Protein AF-A0A841FFF9-F1 (afdb_monomer_lite)

Sequence (85 aa):
MRYTLLYASAEVEVVSGLHPYTTDLTGLPAQTNAKTSAEESLCLISWRNSRGVVLVLADQCGANSGNICDLAADFARSVAGKVPL

Radius of gyration: 11.99 Å; chains: 1; bounding box: 27×25×33 Å

Secondary structure (DSSP, 8-state):
-EEEEEEE-TT----TTEEE-----TTSPTT-EEEEETTSSEEEEEEEETTEEEEEEEE-SSS--TTHHHHHHHHHHHHHTTS--

Structure (mmCIF, N/CA/C/O backbone):
data_AF-A0A841FFF9-F1
#
_entry.id   AF-A0A841FFF9-F1
#
loop_
_atom_site.group_PDB
_atom_site.id
_atom_site.type_symbol
_atom_site.label_atom_id
_atom_site.label_alt_id
_atom_site.label_comp_id
_atom_site.label_asym_id
_atom_site.label_entity_id
_atom_site.label_seq_id
_atom_site.pdbx_PDB_ins_code
_atom_site.Cartn_x
_atom_site.Cartn_y
_atom_site.Cartn_z
_atom_site.occupancy
_atom_site.B_iso_or_equiv
_atom_site.auth_seq_id
_atom_site.auth_comp_id
_atom_site.auth_asym_id
_atom_site.auth_atom_id
_atom_site.pdbx_PDB_model_num
ATOM 1 N N . MET A 1 1 ? -1.127 -1.720 -14.087 1.00 73.38 1 MET A N 1
ATOM 2 C CA . MET A 1 1 ? -0.825 -1.670 -12.644 1.00 73.38 1 MET A CA 1
ATOM 3 C C . MET A 1 1 ? -2.053 -2.108 -11.885 1.00 73.38 1 MET A C 1
ATOM 5 O O . MET A 1 1 ? -3.133 -1.596 -12.163 1.00 73.38 1 MET A O 1
ATOM 9 N N . ARG A 1 2 ? -1.905 -3.092 -11.004 1.00 82.81 2 ARG A N 1
ATOM 10 C CA . ARG A 1 2 ? -3.003 -3.616 -10.195 1.00 82.81 2 ARG A CA 1
ATOM 11 C C . ARG A 1 2 ? -2.747 -3.259 -8.739 1.00 82.81 2 ARG A C 1
ATOM 13 O O . ARG A 1 2 ? -1.649 -3.497 -8.250 1.00 82.81 2 ARG A O 1
ATOM 20 N N . TYR A 1 3 ? -3.769 -2.733 -8.068 1.00 83.81 3 TYR A N 1
ATOM 21 C CA . TYR A 1 3 ? -3.753 -2.507 -6.625 1.00 83.81 3 TYR A CA 1
ATOM 22 C C . TYR A 1 3 ? -4.667 -3.513 -5.941 1.00 83.81 3 TYR A C 1
ATOM 24 O O . TYR A 1 3 ? -5.783 -3.758 -6.402 1.00 83.81 3 TYR A O 1
ATOM 32 N N . THR A 1 4 ? -4.201 -4.083 -4.838 1.00 84.56 4 THR A N 1
ATOM 33 C CA . THR A 1 4 ? -4.994 -4.964 -3.983 1.00 84.56 4 THR A CA 1
ATOM 34 C C . THR A 1 4 ? -4.929 -4.437 -2.558 1.00 84.56 4 THR A C 1
ATOM 36 O O . THR A 1 4 ? -3.842 -4.269 -2.012 1.00 84.56 4 THR A O 1
ATOM 39 N N . LEU A 1 5 ? -6.093 -4.170 -1.965 1.00 84.38 5 LEU A N 1
ATOM 40 C CA . LEU A 1 5 ? -6.224 -3.821 -0.552 1.00 84.38 5 LEU A CA 1
ATOM 41 C C . LEU A 1 5 ? -6.595 -5.084 0.227 1.00 84.38 5 LEU A C 1
ATOM 43 O O . LEU A 1 5 ? -7.595 -5.728 -0.091 1.00 84.38 5 LEU A O 1
ATOM 47 N N . LEU A 1 6 ? -5.803 -5.427 1.238 1.00 84.06 6 LEU A N 1
ATOM 48 C CA . LEU A 1 6 ? -6.021 -6.595 2.088 1.00 84.06 6 LEU A CA 1
ATOM 49 C C . LEU A 1 6 ? -6.122 -6.169 3.553 1.00 84.06 6 LEU A C 1
ATOM 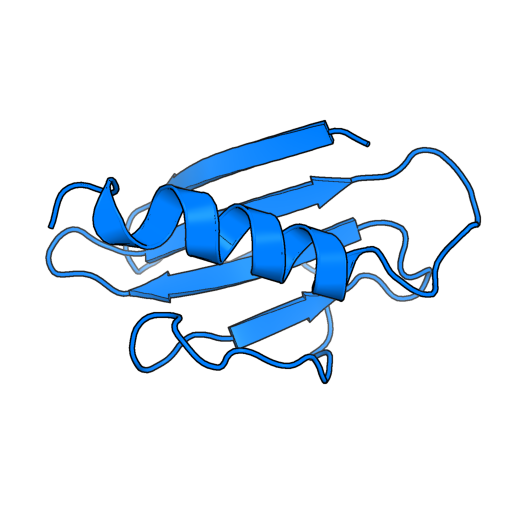51 O O . LEU A 1 6 ? -5.422 -5.262 4.007 1.00 84.06 6 LEU A O 1
ATOM 55 N N . TYR A 1 7 ? -6.982 -6.877 4.282 1.00 83.25 7 TYR A N 1
ATOM 56 C CA . TYR A 1 7 ? -7.130 -6.778 5.729 1.00 83.25 7 TYR A CA 1
ATOM 57 C C . TYR A 1 7 ? -6.697 -8.100 6.336 1.00 83.25 7 TYR A C 1
ATOM 59 O O . TYR A 1 7 ? -7.210 -9.154 5.959 1.00 83.25 7 TYR A O 1
ATOM 67 N N . ALA A 1 8 ? -5.750 -8.038 7.259 1.00 77.12 8 ALA A N 1
ATOM 68 C CA . ALA A 1 8 ? -5.133 -9.213 7.842 1.00 77.12 8 ALA A CA 1
ATOM 69 C C . ALA A 1 8 ? -5.049 -9.093 9.365 1.00 77.12 8 ALA A C 1
ATOM 71 O O . ALA A 1 8 ? -4.973 -7.989 9.919 1.00 77.12 8 ALA A O 1
ATOM 72 N N . SER A 1 9 ? -5.027 -10.243 10.046 1.00 73.69 9 SER A N 1
ATOM 73 C CA . SER A 1 9 ? -4.643 -10.277 11.454 1.00 73.69 9 SER A CA 1
ATOM 74 C C . SER A 1 9 ? -3.209 -9.759 11.609 1.00 73.69 9 SER A C 1
ATOM 76 O O . SER A 1 9 ? -2.391 -9.814 10.688 1.00 73.69 9 SER A O 1
ATOM 78 N N . ALA A 1 10 ? -2.894 -9.256 12.800 1.00 65.00 10 ALA A N 1
ATOM 79 C CA . ALA A 1 10 ? -1.587 -8.692 13.130 1.00 65.00 10 ALA A CA 1
ATOM 80 C C . ALA A 1 10 ? -0.396 -9.663 12.985 1.00 65.00 10 ALA A C 1
ATOM 82 O O . ALA A 1 10 ? 0.748 -9.214 13.087 1.00 65.00 10 ALA A O 1
ATOM 83 N N . GLU A 1 11 ? -0.676 -10.951 12.784 1.00 61.06 11 GLU A N 1
ATOM 84 C CA . GLU A 1 11 ? 0.277 -12.060 12.699 1.00 61.06 11 GLU A CA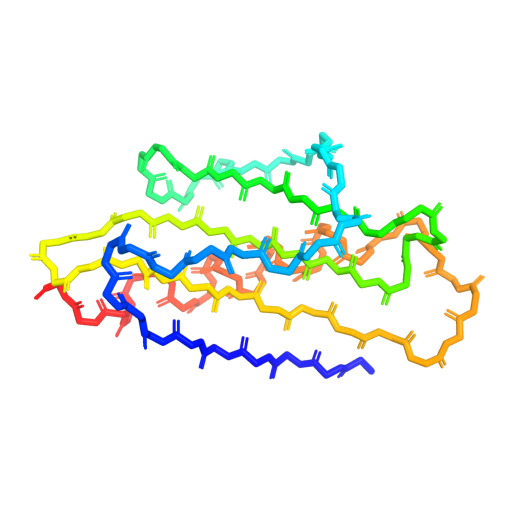 1
ATOM 85 C C . GLU A 1 11 ? 0.615 -12.457 11.257 1.00 61.06 11 GLU A C 1
ATOM 87 O O . GLU A 1 11 ? 1.484 -13.300 11.054 1.00 61.06 11 GLU A O 1
ATOM 92 N N . VAL A 1 12 ? -0.047 -11.879 10.245 1.00 61.81 12 VAL A N 1
ATOM 93 C CA . VAL A 1 12 ? 0.246 -12.235 8.852 1.00 61.81 12 VAL A CA 1
ATOM 94 C C . VAL A 1 12 ? 1.650 -11.773 8.484 1.00 61.81 12 VAL A C 1
ATOM 96 O O . VAL A 1 12 ? 1.941 -10.577 8.395 1.00 61.81 12 VAL A O 1
ATOM 99 N N . GLU A 1 13 ? 2.516 -12.754 8.251 1.00 56.22 13 GLU A N 1
ATOM 100 C CA . GLU A 1 13 ? 3.855 -12.535 7.744 1.00 56.22 13 GLU A CA 1
ATOM 101 C C . GLU A 1 13 ? 3.761 -12.117 6.275 1.00 56.22 13 GLU A C 1
ATOM 103 O O . GLU A 1 13 ? 3.249 -12.818 5.400 1.00 56.22 13 GLU A O 1
ATOM 108 N N . VAL A 1 14 ? 4.189 -10.893 6.020 1.00 62.50 14 VAL A N 1
ATOM 109 C CA . VAL A 1 14 ? 4.090 -10.262 4.716 1.00 62.50 14 VAL A CA 1
ATOM 110 C C . VAL A 1 14 ? 5.195 -10.805 3.806 1.00 62.50 14 VAL A C 1
ATOM 112 O O . VAL A 1 14 ? 6.366 -10.568 4.088 1.00 62.50 14 VAL A O 1
ATOM 115 N N . VAL A 1 15 ? 4.784 -11.475 2.721 1.00 62.47 15 VAL A N 1
ATOM 116 C CA . VAL A 1 15 ? 5.510 -11.835 1.479 1.00 62.47 15 VAL A CA 1
ATOM 117 C C . VAL A 1 15 ? 7.044 -11.869 1.600 1.00 62.47 15 VAL A C 1
ATOM 119 O O . VAL A 1 15 ? 7.708 -10.830 1.624 1.00 62.47 15 VAL A O 1
ATOM 122 N N . SER A 1 16 ? 7.627 -13.074 1.603 1.00 64.81 16 SER A N 1
ATOM 123 C CA . SER A 1 16 ? 9.085 -13.253 1.614 1.00 64.81 16 SER A CA 1
ATOM 124 C C . SER A 1 16 ? 9.747 -12.576 0.409 1.00 64.81 16 SER A C 1
ATOM 126 O O . SER A 1 16 ? 9.240 -12.680 -0.707 1.00 64.81 16 SER A O 1
ATOM 128 N N . GLY A 1 17 ? 10.909 -11.954 0.614 1.00 74.81 17 GLY A N 1
ATOM 129 C CA . GLY A 1 17 ? 11.703 -11.359 -0.468 1.00 74.81 17 GLY A CA 1
ATOM 130 C C . GLY A 1 17 ? 11.432 -9.876 -0.735 1.00 74.81 17 GLY A C 1
ATOM 131 O O . GLY A 1 17 ? 12.063 -9.308 -1.623 1.00 74.81 17 GLY A O 1
ATOM 132 N N . LEU A 1 18 ? 10.551 -9.233 0.041 1.00 86.12 18 LEU A N 1
ATOM 133 C CA . LEU A 1 18 ? 10.430 -7.775 0.036 1.00 86.12 18 LEU A CA 1
ATOM 134 C C . LEU A 1 18 ? 11.429 -7.134 0.997 1.00 86.12 18 LEU A C 1
ATOM 136 O O . LEU A 1 18 ? 11.534 -7.530 2.161 1.00 86.12 18 LEU A O 1
ATOM 140 N N . HIS A 1 19 ? 12.113 -6.097 0.530 1.00 87.38 19 HIS A N 1
ATOM 141 C CA . HIS A 1 19 ? 13.024 -5.286 1.331 1.00 87.38 19 HIS A CA 1
ATOM 142 C C . HIS A 1 19 ? 12.437 -3.892 1.584 1.00 87.38 19 HIS A C 1
ATOM 144 O O . HIS A 1 19 ? 11.559 -3.458 0.838 1.00 87.38 19 HIS A O 1
ATOM 150 N N . PRO A 1 20 ? 12.880 -3.172 2.631 1.00 90.12 20 PRO A N 1
ATOM 151 C CA . PRO A 1 20 ? 12.454 -1.795 2.868 1.00 90.12 20 PRO A CA 1
ATOM 152 C C . PRO A 1 20 ? 12.683 -0.905 1.641 1.00 90.12 20 PRO A C 1
ATOM 154 O O . PRO A 1 20 ? 13.674 -1.075 0.927 1.00 90.12 20 PRO A O 1
ATOM 157 N N . TYR A 1 21 ? 11.776 0.045 1.421 1.00 88.56 21 TYR A N 1
ATOM 158 C CA . TYR A 1 21 ? 11.880 1.045 0.362 1.00 88.56 21 TYR A CA 1
ATOM 159 C C . TYR A 1 21 ? 11.639 2.443 0.927 1.00 88.56 21 TYR A C 1
ATOM 161 O O . TYR A 1 21 ? 10.771 2.631 1.782 1.00 88.56 21 TYR A O 1
ATOM 169 N N . THR A 1 22 ? 12.399 3.422 0.442 1.00 90.25 22 THR A N 1
ATOM 170 C CA . THR A 1 22 ? 12.250 4.820 0.847 1.00 90.25 22 THR A CA 1
ATOM 171 C C . THR A 1 22 ? 11.296 5.515 -0.114 1.00 90.25 22 THR A C 1
ATOM 173 O O . THR A 1 22 ? 11.628 5.716 -1.274 1.00 90.25 22 THR A O 1
ATOM 176 N N . THR A 1 23 ? 10.124 5.896 0.380 1.00 88.94 23 THR A N 1
ATOM 177 C CA . THR A 1 23 ? 9.122 6.701 -0.332 1.00 88.94 23 THR A CA 1
ATOM 178 C C . THR A 1 23 ? 8.526 7.705 0.652 1.00 88.94 23 THR A C 1
ATOM 180 O O . THR A 1 23 ? 8.638 7.531 1.871 1.00 88.94 23 THR A O 1
ATOM 183 N N . ASP A 1 24 ? 7.909 8.769 0.146 1.00 92.19 24 ASP A N 1
ATOM 184 C CA . ASP A 1 24 ? 7.159 9.682 0.996 1.00 92.19 24 ASP A CA 1
ATOM 185 C C . ASP A 1 24 ? 5.904 8.978 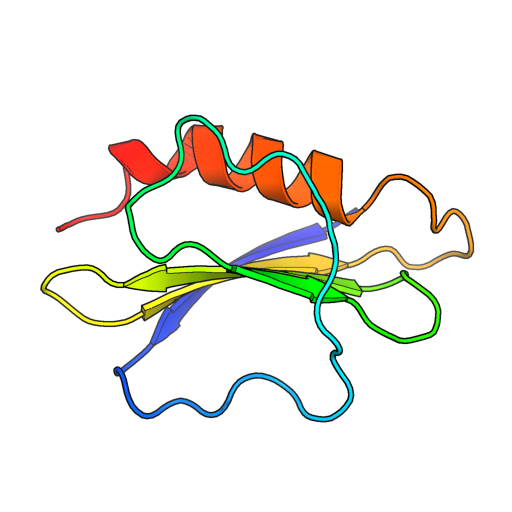1.528 1.00 92.19 24 ASP A C 1
ATOM 187 O O . ASP A 1 24 ? 5.041 8.551 0.763 1.00 92.19 24 ASP A O 1
ATOM 191 N N . LEU A 1 25 ? 5.786 8.888 2.853 1.00 92.38 25 LEU A N 1
ATOM 192 C CA . LEU A 1 25 ? 4.628 8.330 3.560 1.00 92.38 25 LEU A CA 1
ATOM 193 C C . LEU A 1 25 ? 3.837 9.407 4.319 1.00 92.38 25 LEU A C 1
ATOM 195 O O . LEU A 1 25 ? 2.973 9.094 5.139 1.00 92.38 25 LEU A O 1
ATOM 199 N N . THR A 1 26 ? 4.110 10.688 4.057 1.00 93.19 26 THR A N 1
ATOM 200 C CA . THR A 1 26 ? 3.390 11.806 4.671 1.00 93.19 26 THR A CA 1
ATOM 201 C C . THR A 1 26 ? 1.895 11.707 4.371 1.00 93.19 26 THR A C 1
ATOM 203 O O . THR A 1 26 ? 1.485 11.452 3.236 1.00 93.19 26 THR A O 1
ATOM 206 N N . GLY A 1 27 ? 1.068 11.900 5.401 1.00 90.50 27 GLY A N 1
ATOM 207 C CA . GLY A 1 27 ? -0.391 11.796 5.301 1.00 90.50 27 GLY A CA 1
ATOM 208 C C . GLY A 1 27 ? -0.950 10.373 5.432 1.00 90.50 27 GLY A C 1
ATOM 209 O O . GLY A 1 27 ? -2.168 10.210 5.403 1.00 90.50 27 GLY A O 1
ATOM 210 N N . LEU A 1 28 ? -0.098 9.356 5.607 1.00 92.62 28 LEU A N 1
ATOM 211 C CA . LEU A 1 28 ? -0.515 8.004 5.989 1.00 92.62 28 LEU A CA 1
ATOM 212 C C . LEU A 1 28 ? -0.517 7.830 7.519 1.00 92.62 28 LEU A C 1
ATOM 214 O O . LEU A 1 28 ? 0.105 8.623 8.232 1.00 92.62 28 LEU A O 1
ATOM 218 N N . PRO A 1 29 ? -1.223 6.813 8.053 1.00 91.75 29 PRO A N 1
ATOM 219 C CA . PRO A 1 29 ? -1.252 6.540 9.486 1.00 91.75 29 PRO A CA 1
ATOM 220 C C . PRO A 1 29 ? 0.139 6.338 10.099 1.00 91.75 29 PRO A C 1
ATOM 222 O O . PRO A 1 29 ? 1.108 5.976 9.426 1.00 91.75 29 PRO A O 1
ATOM 225 N N . ALA A 1 30 ? 0.241 6.536 11.413 1.00 86.12 30 ALA A N 1
ATOM 226 C CA . ALA A 1 30 ? 1.475 6.251 12.134 1.00 86.12 30 ALA A CA 1
ATOM 227 C C . ALA A 1 30 ? 1.892 4.782 11.946 1.00 86.12 30 ALA A C 1
ATOM 229 O O . ALA A 1 30 ? 1.048 3.900 11.795 1.00 86.12 30 ALA A O 1
ATOM 230 N N . GLN A 1 31 ? 3.203 4.526 11.981 1.00 85.94 31 GLN A N 1
ATOM 231 C CA . GLN A 1 31 ? 3.778 3.191 11.761 1.00 85.94 31 GLN A CA 1
ATOM 232 C C . GLN A 1 31 ? 3.498 2.615 10.361 1.00 85.94 31 GLN A C 1
ATOM 234 O O . GLN A 1 31 ? 3.522 1.398 10.182 1.00 85.94 31 GLN A O 1
ATOM 239 N N . THR A 1 32 ? 3.251 3.475 9.367 1.00 91.94 32 THR A N 1
ATOM 240 C CA . THR A 1 32 ? 3.237 3.046 7.968 1.00 91.94 32 THR A CA 1
ATOM 241 C C . THR A 1 32 ? 4.651 2.698 7.510 1.00 91.94 32 THR A C 1
ATOM 243 O O . THR A 1 32 ? 5.601 3.424 7.800 1.00 91.94 32 THR A O 1
ATOM 246 N N . ASN A 1 33 ? 4.792 1.606 6.767 1.00 92.62 33 ASN A N 1
ATOM 247 C CA . ASN A 1 33 ? 6.046 1.186 6.157 1.00 92.62 33 ASN A CA 1
ATOM 248 C C . ASN A 1 33 ? 5.83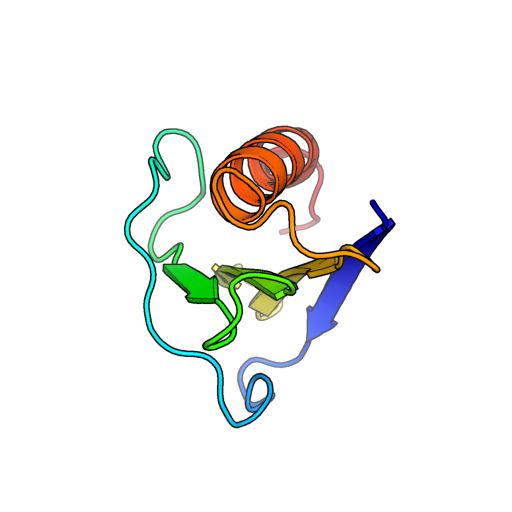9 0.806 4.688 1.00 92.62 33 ASN A C 1
ATOM 250 O O . ASN A 1 33 ? 4.776 0.316 4.309 1.00 92.62 33 ASN A O 1
ATOM 254 N N . ALA A 1 34 ? 6.892 0.978 3.892 1.00 92.19 34 ALA A N 1
ATOM 255 C CA . ALA A 1 34 ? 6.947 0.562 2.498 1.00 92.19 34 ALA A CA 1
ATOM 256 C C . ALA A 1 34 ? 7.998 -0.535 2.309 1.00 92.19 34 ALA A C 1
ATOM 258 O O . ALA A 1 34 ? 9.092 -0.475 2.883 1.00 92.19 34 ALA A O 1
ATOM 259 N N . LYS A 1 35 ? 7.664 -1.544 1.510 1.00 91.62 35 LYS A N 1
ATOM 260 C CA . LYS A 1 35 ? 8.591 -2.589 1.077 1.00 91.62 35 LYS A CA 1
ATOM 261 C C . LYS A 1 35 ? 8.419 -2.853 -0.414 1.00 91.62 35 LYS A C 1
ATOM 263 O O . LYS A 1 35 ? 7.306 -2.763 -0.917 1.00 91.62 35 LYS A O 1
ATOM 268 N N . THR A 1 36 ? 9.493 -3.218 -1.099 1.00 90.06 36 THR A N 1
ATOM 269 C CA . THR A 1 36 ? 9.482 -3.525 -2.533 1.00 90.06 36 THR A CA 1
ATOM 270 C C . THR A 1 36 ? 10.228 -4.8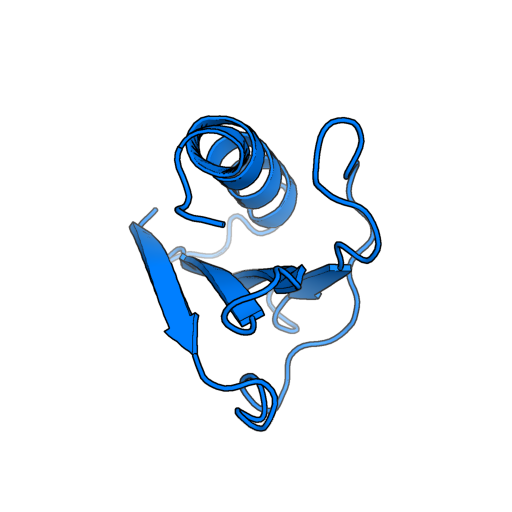24 -2.824 1.00 90.06 36 THR A C 1
ATOM 272 O O . THR A 1 36 ? 11.033 -5.282 -2.009 1.00 90.06 36 THR A O 1
ATOM 275 N N . SER A 1 37 ? 9.932 -5.447 -3.960 1.00 87.69 37 SER A N 1
ATOM 276 C CA . SER A 1 37 ? 10.713 -6.565 -4.504 1.00 87.69 37 SER A CA 1
ATOM 277 C C . SER A 1 37 ? 12.055 -6.080 -5.059 1.00 87.69 37 SER A C 1
ATOM 279 O O . SER A 1 37 ? 12.141 -4.938 -5.491 1.00 87.69 37 SER A O 1
ATOM 281 N N . ALA A 1 38 ? 13.050 -6.964 -5.177 1.00 82.69 38 ALA A N 1
ATOM 282 C CA . ALA A 1 38 ? 14.367 -6.623 -5.737 1.00 82.69 38 ALA A CA 1
ATOM 283 C C . ALA A 1 38 ? 14.321 -6.015 -7.156 1.00 82.69 38 ALA A C 1
ATOM 285 O O . ALA A 1 38 ? 15.152 -5.182 -7.497 1.00 82.69 38 ALA A O 1
ATOM 286 N N . GLU A 1 39 ? 13.347 -6.417 -7.976 1.00 80.12 39 GLU A N 1
ATOM 287 C CA . GLU A 1 39 ? 13.131 -5.872 -9.327 1.00 80.12 39 GLU A CA 1
ATOM 288 C C . GLU A 1 39 ? 12.229 -4.627 -9.335 1.00 80.12 39 GLU A C 1
ATOM 290 O O . GLU A 1 39 ? 11.900 -4.111 -10.399 1.00 80.12 39 GLU A O 1
ATOM 295 N N . GLU A 1 40 ? 11.785 -4.176 -8.156 1.00 81.94 40 GLU A N 1
ATOM 296 C CA . GLU A 1 40 ? 10.830 -3.079 -7.959 1.00 81.94 40 GLU A CA 1
ATOM 297 C C . GLU A 1 40 ? 9.574 -3.196 -8.849 1.00 81.94 40 GLU A C 1
ATOM 299 O O . GLU A 1 40 ? 8.974 -2.207 -9.261 1.00 81.94 40 GLU A O 1
ATOM 304 N N . SER A 1 41 ? 9.159 -4.429 -9.151 1.00 84.81 41 SER A N 1
ATOM 305 C CA . SER A 1 41 ? 7.938 -4.759 -9.894 1.00 84.81 41 SER A CA 1
ATOM 306 C C . SER A 1 41 ? 6.729 -4.956 -8.977 1.00 84.81 41 SER A C 1
ATOM 308 O O . SER A 1 41 ? 5.585 -4.943 -9.437 1.00 84.81 41 SER A O 1
ATOM 310 N N . LEU A 1 42 ? 6.968 -5.079 -7.668 1.00 87.81 42 LEU A N 1
ATOM 311 C CA . LEU A 1 42 ? 5.953 -5.193 -6.633 1.00 87.81 42 LEU A CA 1
ATOM 312 C C . LEU A 1 42 ? 6.276 -4.272 -5.455 1.00 87.81 42 LEU A C 1
ATOM 314 O O . LEU A 1 42 ? 7.371 -4.340 -4.903 1.00 87.81 42 LEU A O 1
ATOM 318 N N . CYS A 1 43 ? 5.300 -3.472 -5.027 1.00 90.19 43 CYS A N 1
ATOM 319 C CA . CYS A 1 43 ? 5.381 -2.679 -3.806 1.00 90.19 43 CYS A CA 1
ATOM 320 C C . CYS A 1 43 ? 4.277 -3.038 -2.821 1.00 90.19 43 CYS A C 1
ATOM 322 O O . CYS A 1 43 ? 3.143 -3.343 -3.190 1.00 90.19 43 CYS A O 1
ATOM 324 N N . LEU A 1 44 ? 4.607 -2.926 -1.546 1.00 92.31 44 LEU A N 1
ATOM 325 C CA . LEU A 1 44 ? 3.690 -3.059 -0.445 1.00 92.31 44 LEU A CA 1
ATOM 326 C C . LEU A 1 44 ? 3.796 -1.855 0.489 1.00 92.31 44 LEU A C 1
ATOM 328 O O . LEU A 1 44 ? 4.853 -1.607 1.067 1.00 92.31 44 LEU A O 1
ATOM 332 N N . ILE A 1 45 ? 2.666 -1.195 0.721 1.00 92.88 45 ILE A N 1
ATOM 333 C CA . ILE A 1 45 ? 2.483 -0.251 1.824 1.00 92.88 45 ILE A CA 1
ATOM 334 C C . ILE A 1 45 ? 1.665 -0.936 2.914 1.00 92.88 45 ILE A C 1
ATOM 336 O O . ILE A 1 45 ? 0.634 -1.543 2.624 1.00 92.88 45 ILE A O 1
ATOM 340 N N . SER A 1 46 ? 2.095 -0.843 4.168 1.00 92.69 46 SER A N 1
ATOM 341 C CA . SER A 1 46 ? 1.359 -1.426 5.291 1.00 92.69 46 SER A CA 1
ATOM 342 C C . SER A 1 46 ? 1.293 -0.505 6.494 1.00 92.69 46 SER A C 1
ATOM 344 O O . SER A 1 46 ? 2.254 0.202 6.771 1.00 92.69 46 SER A O 1
ATOM 346 N N . TRP A 1 47 ? 0.174 -0.534 7.218 1.00 91.62 47 TRP A N 1
ATOM 347 C CA . TRP A 1 47 ? -0.005 0.171 8.491 1.00 91.62 47 TRP A CA 1
ATOM 348 C C . TRP A 1 47 ? -0.936 -0.607 9.423 1.00 91.62 47 TRP A C 1
ATOM 350 O O . TRP A 1 47 ? -1.684 -1.485 8.989 1.00 91.62 47 TRP A O 1
ATOM 360 N N . ARG A 1 48 ? -0.894 -0.290 10.719 1.00 88.06 48 ARG A N 1
ATOM 361 C CA . ARG A 1 48 ? -1.757 -0.905 11.739 1.00 88.06 48 ARG A CA 1
ATOM 362 C C . ARG A 1 48 ? -2.942 -0.008 12.088 1.00 88.06 48 ARG A C 1
ATOM 364 O O . ARG A 1 48 ? -2.823 1.214 12.105 1.00 88.06 48 ARG A O 1
ATOM 371 N N . ASN A 1 49 ? -4.077 -0.628 12.393 1.00 85.38 49 ASN A N 1
ATOM 372 C CA . ASN A 1 49 ? -5.243 0.011 13.005 1.00 85.38 49 ASN A CA 1
ATOM 373 C C . ASN A 1 49 ? -5.767 -0.850 14.173 1.00 85.38 49 ASN A C 1
ATOM 375 O O . ASN A 1 49 ? -5.182 -1.883 14.501 1.00 85.38 49 ASN A O 1
ATOM 379 N N . SER A 1 50 ? -6.868 -0.440 14.811 1.00 84.44 50 SER A N 1
ATOM 380 C CA . SER A 1 50 ? -7.468 -1.170 15.941 1.00 84.44 50 SER A CA 1
ATOM 381 C C . SER A 1 50 ? -7.945 -2.586 15.602 1.00 84.44 50 SER A C 1
ATOM 383 O O . SER A 1 50 ? -8.092 -3.402 16.508 1.00 84.44 50 SER A O 1
ATOM 385 N N . ARG A 1 51 ? -8.176 -2.897 14.322 1.00 80.94 51 ARG A N 1
ATOM 386 C CA . ARG A 1 51 ? -8.647 -4.210 13.855 1.00 80.94 51 ARG A CA 1
ATOM 387 C C . ARG A 1 51 ? -7.543 -5.135 13.353 1.00 80.94 51 ARG A C 1
ATOM 389 O O . ARG A 1 51 ? -7.791 -6.331 13.232 1.00 80.94 51 ARG A O 1
ATOM 396 N N . GLY A 1 52 ? -6.351 -4.626 13.048 1.00 87.12 52 GLY A N 1
ATOM 397 C CA . GLY A 1 52 ? -5.260 -5.440 12.518 1.00 87.12 52 GLY A CA 1
ATOM 398 C C . GLY A 1 52 ? -4.274 -4.654 11.662 1.00 87.12 52 GLY A C 1
ATOM 399 O O . GLY A 1 52 ? -3.893 -3.530 11.992 1.00 87.12 52 GLY A O 1
ATOM 400 N N . VAL A 1 53 ? -3.823 -5.281 10.575 1.00 88.44 53 VAL A N 1
ATOM 401 C CA . VAL A 1 53 ? -2.891 -4.693 9.607 1.00 88.44 53 VAL A CA 1
ATOM 402 C C . VAL A 1 53 ? -3.614 -4.493 8.281 1.00 88.44 53 VAL A C 1
ATOM 404 O O . VAL A 1 53 ? -4.298 -5.390 7.782 1.00 88.44 53 VAL A O 1
ATOM 407 N N . VAL A 1 54 ? -3.433 -3.312 7.704 1.00 90.06 54 VAL A N 1
ATOM 408 C CA . VAL A 1 54 ? -3.874 -2.983 6.354 1.00 90.06 54 VAL A CA 1
ATOM 409 C C . VAL A 1 54 ? -2.682 -3.085 5.424 1.00 90.06 54 VAL A C 1
ATOM 411 O O . VAL A 1 54 ? -1.607 -2.571 5.731 1.00 90.06 54 VAL A O 1
ATOM 414 N N . LEU A 1 55 ? -2.884 -3.750 4.292 1.00 91.25 55 LEU A N 1
ATOM 415 C CA . LEU A 1 55 ? -1.866 -3.977 3.279 1.00 91.25 55 LEU A CA 1
ATOM 416 C C . LEU A 1 55 ? -2.367 -3.444 1.936 1.00 91.25 55 LEU A C 1
ATOM 418 O O . LEU A 1 55 ? -3.440 -3.828 1.469 1.00 91.25 55 LEU A O 1
ATOM 422 N N . VAL A 1 56 ? -1.577 -2.592 1.299 1.00 91.62 56 VAL A N 1
ATOM 423 C CA . VAL A 1 56 ? -1.766 -2.140 -0.078 1.00 91.62 56 VAL A CA 1
ATOM 424 C C . VAL A 1 56 ? -0.661 -2.757 -0.911 1.00 91.62 56 VAL A C 1
ATOM 426 O O . VAL A 1 56 ? 0.501 -2.389 -0.767 1.00 91.62 56 VAL A O 1
ATOM 429 N N . LEU A 1 57 ? -1.033 -3.691 -1.777 1.00 90.19 57 LEU A N 1
ATOM 430 C CA . LEU A 1 57 ? -0.134 -4.329 -2.727 1.00 90.19 57 LEU A CA 1
ATOM 431 C C . LEU A 1 57 ? -0.304 -3.675 -4.097 1.00 90.19 57 LEU A C 1
ATOM 433 O O . LEU A 1 57 ? -1.413 -3.670 -4.635 1.00 90.19 57 LEU A O 1
ATOM 437 N N . ALA A 1 58 ? 0.777 -3.161 -4.666 1.00 89.56 58 ALA A N 1
ATOM 438 C CA . ALA A 1 58 ? 0.855 -2.725 -6.050 1.00 89.56 58 ALA A CA 1
ATOM 439 C C . ALA A 1 58 ? 1.753 -3.687 -6.829 1.00 89.56 58 ALA A C 1
ATOM 441 O O . ALA A 1 58 ? 2.873 -3.957 -6.410 1.00 89.56 58 ALA A O 1
ATOM 442 N N . ASP A 1 59 ? 1.265 -4.176 -7.962 1.00 87.62 59 ASP A N 1
ATOM 443 C CA . ASP A 1 59 ? 2.001 -5.062 -8.868 1.00 87.62 59 ASP A CA 1
ATOM 444 C C . ASP A 1 59 ? 1.952 -4.482 -10.292 1.00 87.62 59 ASP A C 1
ATOM 446 O O . ASP A 1 59 ? 0.895 -4.038 -10.786 1.00 87.62 59 ASP A O 1
ATOM 450 N N . GLN A 1 60 ? 3.113 -4.441 -10.942 1.00 80.44 60 GLN A N 1
ATOM 451 C CA . GLN A 1 60 ? 3.255 -4.185 -12.365 1.00 80.44 60 GLN A CA 1
ATOM 452 C C . GLN A 1 60 ? 3.899 -5.378 -13.077 1.00 80.44 60 GLN A C 1
ATOM 454 O O . GLN A 1 60 ? 5.054 -5.726 -12.854 1.00 80.44 60 GLN A O 1
ATOM 459 N N . CYS A 1 61 ? 3.190 -5.913 -14.073 1.00 62.94 61 CYS A N 1
ATOM 460 C CA . CYS A 1 61 ? 3.789 -6.798 -15.065 1.00 62.94 61 CYS A CA 1
ATOM 461 C C . CYS A 1 61 ? 4.626 -5.964 -16.059 1.00 62.94 61 CYS A C 1
ATOM 463 O O . CYS A 1 61 ? 4.092 -5.494 -17.064 1.00 62.94 61 CYS A O 1
ATOM 465 N N . GLY A 1 62 ? 5.914 -5.744 -15.771 1.00 55.91 62 GLY A N 1
ATOM 466 C CA . GLY A 1 62 ? 6.864 -5.088 -16.684 1.00 55.91 62 GLY A CA 1
ATOM 467 C C . GLY A 1 62 ? 7.902 -4.191 -15.993 1.00 55.91 62 GLY A C 1
ATOM 468 O O . GLY A 1 62 ? 7.641 -3.625 -14.939 1.00 55.91 62 GLY A O 1
ATOM 469 N N . ALA A 1 63 ? 9.081 -4.049 -16.608 1.00 50.28 63 ALA A N 1
ATOM 470 C CA . ALA A 1 63 ? 10.299 -3.470 -16.022 1.00 50.28 63 ALA A CA 1
ATOM 471 C C . ALA A 1 63 ? 10.372 -1.923 -16.009 1.00 50.28 63 ALA A C 1
ATOM 473 O O . ALA A 1 63 ? 11.395 -1.352 -16.381 1.00 50.28 63 ALA A O 1
ATOM 474 N N . ASN A 1 64 ? 9.309 -1.232 -15.587 1.00 55.50 64 ASN A N 1
ATOM 475 C CA . ASN A 1 64 ? 9.375 0.205 -15.275 1.00 55.50 64 ASN A CA 1
ATOM 476 C C . ASN A 1 64 ? 9.254 0.408 -13.759 1.00 55.50 64 ASN A C 1
ATOM 478 O O . ASN A 1 64 ? 8.219 0.806 -13.231 1.00 55.50 64 ASN A O 1
ATOM 482 N N . SER A 1 65 ? 10.357 0.097 -13.085 1.00 57.31 65 SER A N 1
ATOM 483 C CA . SER A 1 65 ? 10.541 -0.041 -11.637 1.00 57.31 65 SER A CA 1
ATOM 484 C C . SER A 1 65 ? 10.465 1.257 -10.825 1.00 57.31 65 SER A C 1
ATOM 486 O O . SER A 1 65 ? 10.040 1.251 -9.675 1.00 57.31 65 SER A O 1
ATOM 488 N N . GLY A 1 66 ? 10.821 2.400 -11.413 1.00 59.00 66 GLY A N 1
ATOM 489 C CA . GLY A 1 66 ? 11.184 3.594 -10.637 1.00 59.00 66 GLY A CA 1
ATOM 490 C C . GLY A 1 66 ? 10.062 4.393 -9.962 1.00 59.00 66 GLY A C 1
ATOM 491 O O . GLY A 1 66 ? 10.328 5.514 -9.557 1.00 59.00 66 GLY A O 1
ATOM 492 N N . ASN A 1 67 ? 8.820 3.902 -9.882 1.00 78.31 67 ASN A N 1
ATOM 493 C CA . ASN A 1 67 ? 7.705 4.671 -9.294 1.00 7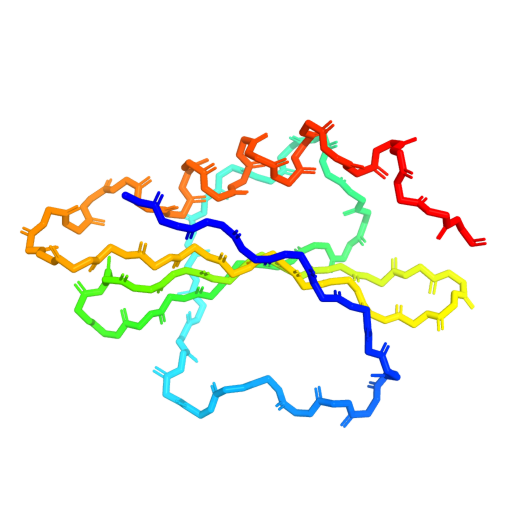8.31 67 ASN A CA 1
ATOM 494 C C . ASN A 1 67 ? 6.580 3.823 -8.676 1.00 78.31 67 ASN A C 1
ATOM 496 O O . ASN A 1 67 ? 5.529 4.356 -8.311 1.00 78.31 67 ASN A O 1
ATOM 500 N N . ILE A 1 68 ? 6.738 2.498 -8.560 1.00 87.50 68 ILE A N 1
ATOM 501 C CA . ILE A 1 68 ? 5.629 1.650 -8.095 1.00 87.50 68 ILE A CA 1
ATOM 502 C C . ILE A 1 68 ? 5.238 1.928 -6.643 1.00 87.50 68 ILE A C 1
ATOM 504 O O . ILE A 1 68 ? 4.049 1.912 -6.320 1.00 87.50 68 ILE A O 1
ATOM 508 N N . CYS A 1 69 ? 6.214 2.215 -5.780 1.00 88.69 69 CYS A N 1
ATOM 509 C CA . CYS A 1 69 ? 5.952 2.490 -4.374 1.00 88.69 69 CYS A CA 1
ATOM 510 C C . CYS A 1 69 ? 5.356 3.870 -4.126 1.00 88.69 69 CYS A C 1
ATOM 512 O O . CYS A 1 69 ? 4.490 3.984 -3.264 1.00 88.69 69 CYS A O 1
ATOM 514 N N . ASP A 1 70 ? 5.733 4.876 -4.912 1.00 89.19 70 ASP A N 1
ATOM 515 C CA . ASP A 1 70 ? 5.131 6.209 -4.825 1.00 89.19 70 ASP A CA 1
ATOM 516 C C . ASP A 1 70 ? 3.656 6.153 -5.242 1.00 89.19 70 ASP A C 1
ATOM 518 O O . ASP A 1 70 ? 2.772 6.634 -4.533 1.00 89.19 70 ASP A O 1
ATOM 522 N N . LEU A 1 71 ? 3.363 5.431 -6.326 1.00 89.31 71 LEU A N 1
ATOM 523 C CA . LEU A 1 71 ? 1.994 5.178 -6.775 1.00 89.31 71 LEU A CA 1
ATOM 524 C C . LEU A 1 71 ? 1.188 4.344 -5.761 1.00 89.31 71 LEU A C 1
ATOM 526 O O . LEU A 1 71 ? 0.003 4.602 -5.534 1.00 89.31 71 LEU A O 1
ATOM 530 N N . ALA A 1 72 ? 1.823 3.364 -5.112 1.00 91.88 72 ALA A N 1
ATOM 531 C CA . ALA A 1 72 ? 1.208 2.608 -4.024 1.00 91.88 72 ALA A CA 1
ATOM 532 C C . ALA A 1 72 ? 0.927 3.491 -2.797 1.00 91.88 72 ALA A C 1
ATOM 534 O O . ALA A 1 72 ? -0.126 3.338 -2.177 1.00 91.88 72 ALA A O 1
ATOM 535 N N . ALA A 1 73 ? 1.825 4.422 -2.463 1.00 92.75 73 ALA A N 1
ATOM 536 C CA . ALA A 1 73 ? 1.649 5.377 -1.374 1.00 92.75 73 ALA A CA 1
ATOM 537 C C . ALA A 1 73 ? 0.497 6.350 -1.665 1.00 92.75 73 ALA A C 1
ATOM 539 O O . ALA A 1 73 ? -0.353 6.567 -0.801 1.00 92.75 73 ALA A O 1
ATOM 540 N N . ASP A 1 74 ? 0.386 6.857 -2.893 1.00 92.56 74 ASP A N 1
ATOM 541 C CA . ASP A 1 74 ? -0.739 7.698 -3.315 1.00 92.56 74 ASP A CA 1
ATOM 542 C C . ASP A 1 74 ? -2.073 6.957 -3.246 1.00 92.56 74 ASP A C 1
ATOM 544 O O . ASP A 1 74 ? -3.064 7.475 -2.714 1.00 92.56 74 ASP A O 1
ATOM 548 N N . PHE A 1 75 ? -2.102 5.706 -3.709 1.00 92.75 75 PHE A N 1
ATOM 549 C CA . PHE A 1 75 ? -3.286 4.874 -3.554 1.00 92.75 75 PHE A CA 1
ATOM 550 C C . PHE A 1 75 ? -3.611 4.642 -2.073 1.00 92.75 75 PHE A C 1
ATOM 552 O O . PHE A 1 75 ? -4.766 4.819 -1.675 1.00 92.75 75 PHE A O 1
ATOM 559 N N . ALA A 1 76 ? -2.611 4.326 -1.244 1.00 93.50 76 ALA A N 1
ATOM 560 C CA . ALA A 1 76 ? -2.776 4.159 0.196 1.00 93.50 76 ALA A CA 1
ATOM 561 C C . ALA A 1 76 ? -3.374 5.418 0.845 1.00 93.50 76 ALA A C 1
ATOM 563 O O . ALA A 1 76 ? -4.327 5.300 1.615 1.00 93.50 76 ALA A O 1
ATOM 564 N N . ARG A 1 77 ? -2.922 6.624 0.472 1.00 94.06 77 ARG A N 1
ATOM 565 C CA . ARG A 1 77 ? -3.486 7.896 0.967 1.00 94.06 77 ARG A CA 1
ATOM 566 C C . ARG A 1 77 ? -4.956 8.033 0.592 1.00 94.06 77 ARG A C 1
ATOM 568 O O . ARG A 1 77 ? -5.777 8.427 1.419 1.00 94.06 77 ARG A O 1
ATOM 575 N N . SER A 1 78 ? -5.305 7.658 -0.639 1.00 93.12 78 SER A N 1
ATOM 576 C CA . SER A 1 78 ? -6.676 7.761 -1.152 1.00 93.12 78 SER A CA 1
ATOM 577 C C . SER A 1 78 ? -7.683 6.863 -0.417 1.00 93.12 78 SER A C 1
ATOM 579 O O . SER A 1 78 ? -8.893 7.141 -0.442 1.00 93.12 78 SER A O 1
ATOM 581 N N . VAL A 1 79 ? -7.200 5.793 0.231 1.00 91.38 79 VAL A N 1
ATOM 582 C CA . VAL A 1 79 ? -8.030 4.821 0.954 1.00 91.38 79 VAL A CA 1
ATOM 583 C C . VAL A 1 79 ? -7.877 4.889 2.469 1.00 91.38 79 VAL A C 1
ATOM 585 O O . VAL A 1 79 ? -8.828 4.524 3.147 1.00 91.38 79 VAL A O 1
ATOM 588 N N . ALA A 1 80 ? -6.764 5.385 3.019 1.00 89.00 80 ALA A N 1
ATOM 589 C CA . ALA A 1 80 ? -6.457 5.326 4.454 1.00 89.00 80 ALA A CA 1
ATOM 590 C C . ALA A 1 80 ? -7.572 5.896 5.350 1.00 89.00 80 ALA A C 1
ATOM 592 O O . ALA A 1 80 ? -7.928 5.274 6.345 1.00 89.00 80 ALA A O 1
ATOM 593 N N . GLY A 1 81 ? -8.187 7.019 4.964 1.00 85.00 81 GLY A N 1
ATOM 594 C CA . GLY A 1 81 ? -9.315 7.616 5.698 1.00 85.00 81 GLY A CA 1
ATOM 595 C C . GLY A 1 81 ? -10.666 6.906 5.516 1.00 85.00 81 GLY A C 1
ATOM 596 O O . GLY A 1 81 ? -11.643 7.271 6.161 1.00 85.00 81 GLY A O 1
ATOM 597 N N . LYS A 1 82 ? -10.742 5.919 4.619 1.00 86.31 82 LYS A N 1
ATOM 598 C CA . LYS A 1 82 ? -11.942 5.120 4.305 1.00 86.31 82 LYS A CA 1
ATOM 599 C C . LYS A 1 82 ? -11.850 3.698 4.859 1.00 86.31 82 LYS A C 1
ATOM 601 O O . LYS A 1 82 ? -12.844 2.975 4.856 1.00 86.31 82 LYS A O 1
ATOM 606 N N . VAL A 1 83 ? -10.659 3.287 5.293 1.00 80.81 83 VAL A N 1
ATOM 607 C CA . VAL A 1 83 ? -10.429 1.992 5.926 1.00 80.81 83 VAL A CA 1
ATOM 608 C C . VAL A 1 83 ? -11.107 2.000 7.302 1.00 80.81 83 VAL A C 1
ATOM 610 O O . VAL A 1 83 ? -10.808 2.878 8.112 1.00 80.81 83 VAL A O 1
ATOM 613 N N . PRO A 1 84 ? -12.002 1.039 7.598 1.00 69.81 84 PRO A N 1
ATOM 614 C CA . PRO A 1 84 ? -12.639 0.943 8.906 1.00 69.81 84 PRO A CA 1
ATOM 615 C C . PRO A 1 84 ? -11.595 0.788 10.016 1.00 69.81 84 PRO A C 1
ATOM 617 O O . PRO A 1 84 ? -10.739 -0.098 9.934 1.00 69.81 84 PRO A O 1
ATOM 620 N N . LEU A 1 85 ? -11.693 1.635 11.045 1.00 66.00 85 LEU A N 1
ATOM 621 C CA . LEU A 1 85 ? -10.908 1.536 12.279 1.00 66.00 85 LEU A CA 1
ATOM 622 C C . LEU A 1 85 ? -11.352 0.349 13.121 1.00 66.00 85 LEU A C 1
ATOM 624 O O . LEU A 1 85 ? -12.578 0.191 13.345 1.00 66.00 85 LEU A O 1
#

pLDDT: mean 82.86, std 11.39, range [50.28, 94.06]

Foldseek 3Di:
DDKDKDDDAQPDDPDPQWDFDDDDLPQADPPWTKTAHPLQQKIWIWDDDPRHIIIIIFGHPDRPRDCRRVVSSVVNNVCRVVPDD

Organism: NCBI:txid714109